Protein AF-A0A6P9FKU9-F1 (afdb_monomer)

Nearest PDB structures (foldseek):
  2vig-assembly2_F  TM=9.950E-01  e=7.500E-10  Homo sapiens
  2vig-assembly2_H  TM=9.950E-01  e=7.500E-10  Homo sapiens
  2vig-assembly1_D  TM=9.947E-01  e=7.500E-10  Homo sapiens
  2vig-assembly1_B  TM=9.946E-01  e=1.057E-09  Homo sapiens
  7szv-assembly1_B-2  TM=9.715E-01  e=4.600E-09  Mycobacterium marinum

pLDDT: mean 85.97, std 21.35, range [34.22, 98.81]

Mean predicted aligned error: 9.24 Å

Structure (mmCIF, N/CA/C/O backbone):
data_AF-A0A6P9FKU9-F1
#
_entry.id   AF-A0A6P9FKU9-F1
#
loop_
_atom_site.group_PDB
_atom_site.id
_atom_site.type_symbol
_atom_site.label_atom_id
_atom_site.label_alt_id
_atom_site.label_comp_id
_atom_site.label_asym_id
_atom_site.label_entity_id
_atom_site.label_seq_id
_atom_site.pdbx_PDB_ins_code
_atom_site.Cartn_x
_atom_site.Cartn_y
_atom_site.Cartn_z
_atom_site.occupancy
_atom_site.B_iso_or_equiv
_atom_site.auth_seq_id
_atom_site.auth_comp_id
_atom_site.auth_asym_id
_atom_site.auth_atom_id
_atom_site.pdbx_PDB_model_num
ATOM 1 N N . MET A 1 1 ? 3.679 -7.535 -0.340 1.00 94.00 1 MET A N 1
ATOM 2 C CA . MET A 1 1 ? 3.192 -6.406 0.492 1.00 94.00 1 MET A CA 1
ATOM 3 C C . MET A 1 1 ? 1.683 -6.190 0.401 1.00 94.00 1 MET A C 1
ATOM 5 O O . MET A 1 1 ? 1.072 -5.984 1.440 1.00 94.00 1 MET A O 1
ATOM 9 N N . LEU A 1 2 ? 1.066 -6.312 -0.783 1.00 95.88 2 LEU A N 1
ATOM 10 C CA . LEU A 1 2 ? -0.383 -6.133 -0.965 1.00 95.88 2 LEU A CA 1
ATOM 11 C C . LEU A 1 2 ? -1.255 -6.967 -0.005 1.00 95.88 2 LEU A C 1
ATOM 13 O O . LEU A 1 2 ? -2.102 -6.409 0.679 1.00 95.88 2 LEU A O 1
ATOM 17 N N . GLY A 1 3 ? -1.033 -8.284 0.082 1.00 97.44 3 GLY A N 1
ATOM 18 C CA . GLY A 1 3 ? -1.851 -9.159 0.937 1.00 97.44 3 GLY A CA 1
ATOM 19 C C . GLY A 1 3 ? -1.748 -8.833 2.430 1.00 97.44 3 GLY A C 1
ATOM 20 O O . GLY A 1 3 ? -2.744 -8.880 3.141 1.00 97.44 3 GLY A O 1
ATOM 21 N N . LEU A 1 4 ? -0.561 -8.428 2.889 1.00 97.50 4 LEU A N 1
ATOM 22 C CA . LEU A 1 4 ? -0.331 -7.965 4.259 1.00 97.50 4 LEU A CA 1
ATOM 23 C C . LEU A 1 4 ? -1.153 -6.702 4.547 1.00 97.50 4 LEU A C 1
ATOM 25 O O . LEU A 1 4 ? -1.844 -6.627 5.560 1.00 97.50 4 LEU A O 1
ATOM 29 N N . ALA A 1 5 ? -1.093 -5.724 3.642 1.00 98.12 5 ALA A N 1
ATOM 30 C CA . ALA A 1 5 ? -1.821 -4.470 3.779 1.00 98.12 5 ALA A CA 1
ATOM 31 C C . ALA A 1 5 ? -3.342 -4.688 3.747 1.00 98.12 5 ALA A C 1
ATOM 33 O O . ALA A 1 5 ? -4.048 -4.154 4.599 1.00 98.12 5 ALA A O 1
ATOM 34 N N . GLN A 1 6 ? -3.820 -5.532 2.827 1.00 98.50 6 GLN A N 1
ATOM 35 C CA . GLN A 1 6 ? -5.225 -5.926 2.737 1.00 98.50 6 GLN A CA 1
ATOM 36 C C . GLN A 1 6 ? -5.693 -6.622 4.020 1.00 98.50 6 GLN A C 1
ATOM 38 O O . GLN A 1 6 ? -6.707 -6.230 4.579 1.00 98.50 6 GLN A O 1
ATOM 43 N N . GLY A 1 7 ? -4.931 -7.593 4.536 1.00 98.19 7 GLY A N 1
ATOM 44 C CA . GLY A 1 7 ? -5.290 -8.305 5.765 1.00 98.19 7 GLY A CA 1
ATOM 45 C C . GLY A 1 7 ? -5.368 -7.389 6.990 1.00 98.19 7 GLY A C 1
ATOM 46 O O . GLY A 1 7 ? -6.260 -7.542 7.820 1.00 98.19 7 GLY A O 1
ATOM 47 N N . CYS A 1 8 ? -4.476 -6.399 7.082 1.00 98.44 8 CYS A N 1
ATOM 48 C CA . CYS A 1 8 ? -4.533 -5.380 8.130 1.00 98.44 8 CYS A CA 1
ATOM 49 C C . CYS A 1 8 ? -5.787 -4.499 7.994 1.00 98.44 8 CYS A C 1
ATOM 51 O O . CYS A 1 8 ? -6.534 -4.323 8.956 1.00 98.44 8 CYS A O 1
ATOM 53 N N . PHE A 1 9 ? -6.060 -4.013 6.781 1.00 98.56 9 PHE A N 1
ATOM 54 C CA . PHE A 1 9 ? -7.234 -3.197 6.481 1.00 98.56 9 PHE A CA 1
ATOM 55 C C . PHE A 1 9 ? -8.545 -3.944 6.779 1.00 98.56 9 PHE A C 1
ATOM 57 O O . PHE A 1 9 ? -9.401 -3.430 7.500 1.00 98.56 9 PHE A O 1
ATOM 64 N N . ASP A 1 10 ? -8.669 -5.185 6.308 1.00 98.44 10 ASP A N 1
ATOM 65 C CA . ASP A 1 10 ? -9.850 -6.033 6.495 1.00 98.44 10 ASP A CA 1
ATOM 66 C C . ASP A 1 10 ? -10.103 -6.369 7.966 1.00 98.44 10 ASP A C 1
ATOM 68 O O . ASP A 1 10 ? -11.252 -6.546 8.364 1.00 98.44 10 ASP A O 1
ATOM 72 N N . TYR A 1 11 ? -9.054 -6.416 8.790 1.00 98.06 11 TYR A N 1
ATOM 73 C CA . TYR A 1 11 ? -9.186 -6.583 10.233 1.00 98.06 11 TYR A CA 1
ATOM 74 C C . TYR A 1 11 ? -9.653 -5.294 10.928 1.00 98.06 11 TYR A C 1
ATOM 76 O O . TYR A 1 11 ? -10.491 -5.324 11.831 1.00 98.06 11 TYR A O 1
ATOM 84 N N . THR A 1 12 ? -9.136 -4.138 10.507 1.00 98.31 12 THR A N 1
ATOM 85 C CA . THR A 1 12 ? -9.424 -2.855 11.158 1.00 98.31 12 THR A CA 1
ATOM 86 C C . THR A 1 12 ? -10.818 -2.307 10.839 1.00 98.31 12 THR A C 1
ATOM 88 O O . THR A 1 12 ? -11.456 -1.729 11.723 1.00 98.31 12 THR A O 1
ATOM 91 N N . ILE A 1 13 ? -11.340 -2.483 9.620 1.00 98.25 13 ILE A N 1
ATOM 92 C CA . ILE A 1 13 ? -12.656 -1.931 9.245 1.00 98.25 13 ILE A CA 1
ATOM 93 C C . ILE A 1 13 ? -13.816 -2.477 10.106 1.00 98.25 13 ILE A C 1
ATOM 95 O O . ILE A 1 13 ? -14.631 -1.664 10.562 1.00 98.25 13 ILE A O 1
ATOM 99 N N . PRO A 1 14 ? -13.922 -3.791 10.388 1.00 98.31 14 PRO A N 1
ATOM 100 C CA . PRO A 1 14 ? -14.896 -4.328 11.339 1.00 98.31 14 PRO A CA 1
ATOM 101 C C . PRO A 1 14 ? -14.789 -3.687 12.726 1.00 98.31 14 PRO A C 1
ATOM 103 O O . PRO A 1 14 ? -15.793 -3.191 13.238 1.00 98.31 14 PRO A O 1
ATOM 106 N N . TYR A 1 15 ? -13.574 -3.563 13.276 1.00 97.94 15 TYR A N 1
ATOM 107 C CA . TYR A 1 15 ? -13.355 -2.883 14.556 1.00 97.94 15 TYR A CA 1
ATOM 108 C C . TYR A 1 15 ? -13.878 -1.440 14.529 1.00 97.94 15 TYR A C 1
ATOM 110 O O . TYR A 1 15 ? -14.581 -1.008 15.443 1.00 97.94 15 TYR A O 1
ATOM 118 N N . MET A 1 16 ? -13.608 -0.690 13.454 1.00 97.94 16 MET A N 1
ATOM 119 C CA . MET A 1 16 ? -14.118 0.678 13.308 1.00 97.94 16 MET A CA 1
ATOM 120 C C . MET A 1 16 ? -15.644 0.746 13.242 1.00 97.94 16 MET A C 1
ATOM 122 O O . MET A 1 16 ? -16.252 1.741 13.656 1.00 97.94 16 MET A O 1
ATOM 126 N N . LYS A 1 17 ? -16.277 -0.292 12.697 1.00 98.00 17 LYS A N 1
ATOM 127 C CA . LYS A 1 17 ? -17.732 -0.402 12.665 1.00 98.00 17 LYS A CA 1
ATOM 128 C C . LYS A 1 17 ? -18.295 -0.785 14.028 1.00 98.00 17 LYS A C 1
ATOM 130 O O . LYS A 1 17 ? -19.410 -0.376 14.312 1.00 98.00 17 LYS A O 1
ATOM 135 N N . GLU A 1 18 ? -17.586 -1.514 14.874 1.00 97.50 18 GLU A N 1
ATOM 136 C CA . GLU A 1 18 ? -18.075 -1.924 16.200 1.00 97.50 18 GLU A CA 1
ATOM 137 C C . GLU A 1 18 ? -17.812 -0.875 17.286 1.00 97.50 18 GLU A C 1
ATOM 139 O O . GLU A 1 18 ? -18.647 -0.646 18.163 1.00 97.50 18 GLU A O 1
ATOM 144 N N . ARG A 1 19 ? -16.667 -0.192 17.218 1.00 97.38 19 ARG A N 1
ATOM 145 C CA . ARG A 1 19 ? -16.229 0.762 18.235 1.00 97.38 19 ARG A CA 1
ATOM 146 C C . ARG A 1 19 ? -17.117 2.008 18.261 1.00 97.38 19 ARG A C 1
ATOM 148 O O . ARG A 1 19 ? -17.234 2.721 17.266 1.00 97.38 19 ARG A O 1
ATOM 155 N N . MET A 1 20 ? -17.670 2.320 19.434 1.00 97.25 20 MET A N 1
ATOM 156 C CA . MET A 1 20 ? -18.492 3.509 19.690 1.00 97.25 20 MET A CA 1
ATOM 157 C C . MET A 1 20 ? -17.693 4.590 20.429 1.00 97.25 20 MET A C 1
ATOM 159 O O . MET A 1 20 ? -17.085 4.311 21.462 1.00 97.25 20 MET A O 1
ATOM 163 N N . GLN A 1 21 ? -17.720 5.828 19.932 1.00 96.38 21 GLN A N 1
ATOM 1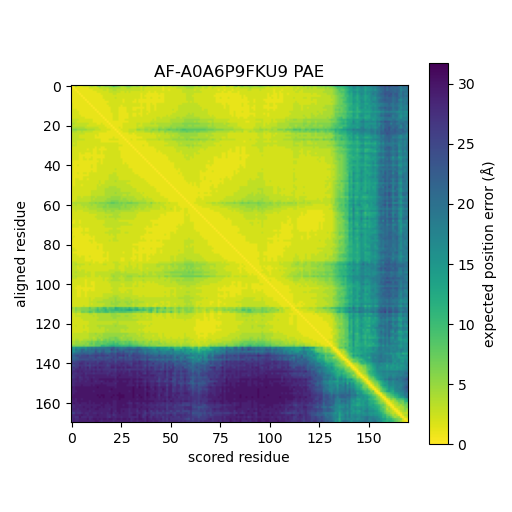64 C CA . GLN A 1 21 ? -17.208 7.029 20.605 1.00 96.38 21 GLN A CA 1
ATOM 165 C C . GLN A 1 21 ? -18.069 8.241 20.246 1.00 96.38 21 GLN A C 1
ATOM 167 O O . GLN A 1 21 ? -18.609 8.324 19.144 1.00 96.38 21 GLN A O 1
ATOM 172 N N . PHE A 1 22 ? -18.202 9.183 21.182 1.00 96.38 22 PHE A N 1
ATOM 173 C CA . PHE A 1 22 ? -19.021 10.392 21.008 1.00 96.38 22 PHE A CA 1
ATOM 174 C C . PHE A 1 22 ? -20.441 10.086 20.485 1.00 96.38 22 PHE A C 1
ATOM 176 O O . PHE A 1 22 ? -20.941 10.730 19.566 1.00 96.38 22 PHE A O 1
ATOM 183 N N . GLY A 1 23 ? -21.070 9.042 21.034 1.00 96.38 23 GLY A N 1
ATOM 184 C CA . GLY A 1 23 ? -22.449 8.663 20.709 1.00 96.38 23 GLY A CA 1
ATOM 185 C C . GLY A 1 23 ? -22.664 7.962 19.360 1.00 96.38 23 GLY A C 1
ATOM 186 O O . GLY A 1 23 ? -23.807 7.664 19.031 1.00 96.38 23 GLY A O 1
ATOM 187 N N . LYS A 1 24 ? -21.616 7.654 18.579 1.00 96.69 24 LYS A N 1
ATOM 188 C CA . LYS A 1 24 ? -21.747 6.896 17.319 1.00 96.69 24 LYS A CA 1
ATOM 189 C C . LYS A 1 24 ? -20.563 5.970 17.043 1.00 96.69 24 LYS A C 1
ATOM 191 O O . LYS A 1 24 ? -19.533 6.034 17.709 1.00 96.69 24 LYS A O 1
ATOM 196 N N . ARG A 1 25 ? -20.710 5.095 16.043 1.00 97.88 25 ARG A N 1
ATOM 197 C CA . ARG A 1 25 ? -19.622 4.228 15.557 1.00 97.88 25 ARG A CA 1
ATOM 198 C C . ARG A 1 25 ? -18.491 5.099 15.017 1.00 97.88 25 ARG A C 1
ATOM 200 O O . ARG A 1 25 ? -18.777 6.081 14.327 1.00 97.88 25 ARG A O 1
ATOM 207 N N . ILE A 1 26 ? -17.230 4.742 15.261 1.00 97.88 26 ILE A N 1
ATOM 208 C CA . ILE A 1 26 ? -16.103 5.556 14.777 1.00 97.88 26 ILE A CA 1
ATOM 209 C C . ILE A 1 26 ? -16.048 5.602 13.245 1.00 97.88 26 ILE A C 1
ATOM 211 O O . ILE A 1 26 ? -15.748 6.640 12.664 1.00 97.88 26 ILE A O 1
ATOM 215 N N . PHE A 1 27 ? -16.486 4.543 12.562 1.00 97.94 27 PHE A N 1
ATOM 216 C CA . PHE A 1 27 ? -16.661 4.570 11.108 1.00 97.94 27 PHE A CA 1
ATOM 217 C C . PHE A 1 27 ? -17.681 5.626 10.623 1.00 97.94 27 PHE A C 1
ATOM 219 O O . PHE A 1 27 ? -17.709 5.973 9.449 1.00 97.94 27 PHE A O 1
ATOM 226 N N . GLY A 1 28 ? -18.536 6.157 11.502 1.00 97.44 28 GLY A N 1
ATOM 227 C CA . GLY A 1 28 ? -19.513 7.203 11.188 1.00 97.44 28 GLY A CA 1
ATOM 228 C C . GLY A 1 28 ? -18.953 8.632 11.197 1.00 97.44 28 GLY A C 1
ATOM 229 O O . GLY A 1 28 ? -19.717 9.583 11.008 1.00 97.44 28 GLY A O 1
ATOM 230 N N . PHE A 1 29 ? -17.661 8.836 11.473 1.00 98.06 29 PHE A N 1
ATOM 231 C CA . PHE A 1 29 ? -17.019 10.147 11.329 1.00 98.06 29 PHE A CA 1
ATOM 232 C C . PHE A 1 29 ? -16.518 10.334 9.895 1.00 98.06 29 PHE A C 1
ATOM 234 O O . PHE A 1 29 ? -15.660 9.585 9.436 1.00 98.06 29 PHE A O 1
ATOM 241 N N . GLN A 1 30 ? -17.005 11.373 9.211 1.00 98.06 30 GLN A N 1
ATOM 242 C CA . GLN A 1 30 ? -16.659 11.669 7.814 1.00 98.06 30 GLN A CA 1
ATOM 243 C C . GLN A 1 30 ? -15.141 11.746 7.583 1.00 98.06 30 GLN A C 1
ATOM 245 O O . GLN A 1 30 ? -14.627 11.170 6.629 1.00 98.06 30 GLN A O 1
ATOM 250 N N . GLY A 1 31 ? -14.403 12.389 8.495 1.00 97.69 31 GLY A N 1
ATOM 251 C CA . GLY A 1 31 ? -12.944 12.474 8.402 1.00 97.69 31 GLY A CA 1
ATOM 252 C C . GLY A 1 31 ? -12.247 11.107 8.402 1.00 97.69 31 GLY A C 1
ATOM 253 O O . GLY A 1 31 ? -11.250 10.939 7.705 1.00 97.69 31 GLY A O 1
ATOM 254 N N . LEU A 1 32 ? -12.784 10.115 9.122 1.00 97.88 32 LEU A N 1
ATOM 255 C CA . LEU A 1 32 ? -12.274 8.740 9.084 1.00 97.88 32 LEU A CA 1
ATOM 256 C C . LEU A 1 32 ? -12.717 8.014 7.810 1.00 97.88 32 LEU A C 1
ATOM 258 O O . LEU A 1 32 ? -11.914 7.308 7.210 1.00 97.88 32 LEU A O 1
ATOM 262 N N . GLN A 1 33 ? -13.947 8.236 7.344 1.00 98.44 33 GLN A N 1
ATOM 263 C CA . GLN A 1 33 ? -14.438 7.659 6.086 1.00 98.44 33 GLN A CA 1
ATOM 264 C C . GLN A 1 33 ? -13.595 8.094 4.884 1.00 98.44 33 GLN A C 1
ATOM 266 O O . GLN A 1 33 ? -13.258 7.263 4.046 1.00 98.44 33 GLN A O 1
ATOM 271 N N . HIS A 1 34 ? -13.202 9.369 4.818 1.00 98.69 34 HIS A N 1
ATOM 272 C CA . HIS A 1 34 ? -12.327 9.870 3.757 1.00 98.69 34 HIS A CA 1
ATOM 273 C C . HIS A 1 34 ? -10.951 9.197 3.786 1.00 98.69 34 HIS A C 1
ATOM 275 O O . HIS A 1 34 ? -10.441 8.801 2.741 1.00 98.69 34 HIS A O 1
ATOM 281 N N . GLN A 1 35 ? -10.365 9.020 4.975 1.00 98.44 35 GLN A N 1
ATOM 282 C CA . GLN A 1 35 ? -9.088 8.317 5.115 1.00 98.44 35 GLN A CA 1
ATOM 283 C C . GLN A 1 35 ? -9.199 6.853 4.683 1.00 98.44 35 GLN A C 1
ATOM 285 O O . GLN A 1 35 ? -8.348 6.373 3.939 1.00 98.44 35 GLN A O 1
ATOM 290 N N . VAL A 1 36 ? -10.264 6.164 5.103 1.00 98.50 36 VAL A N 1
ATOM 291 C CA . VAL A 1 36 ? -10.538 4.782 4.694 1.00 98.50 36 VAL A CA 1
ATOM 292 C C . VAL A 1 36 ? -10.681 4.686 3.178 1.00 98.50 36 VAL A C 1
ATOM 294 O O . VAL A 1 36 ? -10.036 3.841 2.566 1.00 98.50 36 VAL A O 1
ATOM 297 N N . ALA A 1 37 ? -11.482 5.560 2.562 1.00 98.69 37 ALA A N 1
ATOM 298 C CA . ALA A 1 37 ? -11.686 5.570 1.115 1.00 98.69 37 ALA A CA 1
ATOM 299 C C . ALA A 1 37 ? -10.374 5.824 0.356 1.00 98.69 37 ALA A C 1
ATOM 301 O O . ALA A 1 37 ? -10.084 5.156 -0.637 1.00 98.69 37 ALA A O 1
ATOM 302 N N . HIS A 1 38 ? -9.551 6.750 0.848 1.00 98.62 38 HIS A N 1
ATOM 303 C CA . HIS A 1 38 ? -8.247 7.047 0.268 1.00 98.62 38 HIS A CA 1
ATOM 304 C C . HIS A 1 38 ? -7.296 5.843 0.329 1.00 98.62 38 HIS A C 1
ATOM 306 O O . HIS A 1 38 ? -6.716 5.470 -0.689 1.00 98.62 38 HIS A O 1
ATOM 312 N N . VAL A 1 39 ? -7.177 5.196 1.493 1.00 98.62 39 VAL A N 1
ATOM 313 C CA . VAL A 1 39 ? -6.337 4.001 1.670 1.00 98.62 39 VAL A CA 1
ATOM 314 C C . VAL A 1 39 ? -6.851 2.828 0.831 1.00 98.62 39 VAL A C 1
ATOM 316 O O . VAL A 1 39 ? -6.057 2.178 0.155 1.00 98.62 39 VAL A O 1
ATOM 319 N N . ALA A 1 40 ? -8.166 2.597 0.797 1.00 98.69 40 ALA A N 1
ATOM 320 C CA . ALA A 1 40 ? -8.774 1.562 -0.040 1.00 98.69 40 ALA A CA 1
ATOM 321 C C . ALA A 1 40 ? -8.459 1.774 -1.530 1.00 98.69 40 ALA A C 1
ATOM 323 O O . ALA A 1 40 ? -8.111 0.833 -2.236 1.00 98.69 40 ALA A O 1
ATOM 324 N N . THR A 1 41 ? -8.506 3.024 -1.995 1.00 98.81 41 THR A N 1
ATOM 325 C CA . THR A 1 41 ? -8.182 3.371 -3.387 1.00 98.81 41 THR A CA 1
ATOM 326 C C . THR A 1 41 ? -6.718 3.070 -3.709 1.00 98.81 41 THR A C 1
ATOM 328 O O . THR A 1 41 ? -6.416 2.510 -4.760 1.00 98.81 41 THR A O 1
ATOM 331 N N . GLN A 1 42 ? -5.798 3.399 -2.798 1.00 98.62 42 GLN A N 1
ATOM 332 C CA . GLN A 1 42 ? -4.377 3.091 -2.970 1.00 98.62 42 GLN A CA 1
ATOM 333 C C . GLN A 1 42 ? -4.095 1.583 -2.965 1.00 98.62 42 GLN A C 1
ATOM 335 O O . GLN A 1 42 ? -3.264 1.116 -3.745 1.00 98.62 42 GLN A O 1
ATOM 340 N N . LEU A 1 43 ? -4.790 0.812 -2.121 1.00 98.50 43 LEU A N 1
ATOM 341 C CA . LEU A 1 43 ? -4.700 -0.650 -2.121 1.00 98.50 43 LEU A CA 1
ATOM 342 C C . LEU A 1 43 ? -5.131 -1.238 -3.465 1.00 98.50 43 LEU A C 1
ATOM 344 O O . LEU A 1 43 ? -4.414 -2.074 -4.015 1.00 98.50 43 LEU A O 1
ATOM 348 N N . GLU A 1 44 ? -6.249 -0.770 -4.020 1.00 98.69 44 GLU A N 1
ATOM 349 C CA . GLU A 1 44 ? -6.710 -1.226 -5.333 1.00 98.69 44 GLU A CA 1
ATOM 350 C C . GLU A 1 44 ? -5.762 -0.807 -6.459 1.00 98.69 44 GLU A C 1
ATOM 352 O O . GLU A 1 44 ? -5.428 -1.620 -7.319 1.00 98.69 44 GLU A O 1
ATOM 357 N N . ALA A 1 45 ? -5.220 0.411 -6.422 1.00 98.62 45 ALA A N 1
ATOM 358 C CA . ALA A 1 45 ? -4.190 0.828 -7.372 1.00 98.62 45 ALA A CA 1
ATOM 359 C C . ALA A 1 45 ? -2.939 -0.068 -7.292 1.00 98.62 45 ALA A C 1
ATOM 361 O O . ALA A 1 45 ? -2.414 -0.501 -8.319 1.00 98.62 45 ALA A O 1
ATOM 362 N N . ALA A 1 46 ? -2.489 -0.417 -6.081 1.00 98.38 46 ALA A N 1
ATOM 363 C CA . ALA A 1 46 ? -1.362 -1.325 -5.885 1.00 98.38 46 ALA A CA 1
ATOM 364 C C . ALA A 1 46 ? -1.672 -2.749 -6.370 1.00 98.38 46 ALA A C 1
ATOM 366 O O . ALA A 1 46 ? -0.795 -3.413 -6.931 1.00 98.38 46 ALA A O 1
ATOM 367 N N . ARG A 1 47 ? -2.915 -3.214 -6.195 1.00 98.50 47 ARG A N 1
ATOM 368 C CA . ARG A 1 47 ? -3.403 -4.501 -6.704 1.00 98.50 47 ARG A CA 1
ATOM 369 C C . ARG A 1 47 ? -3.359 -4.554 -8.223 1.00 98.50 47 ARG A C 1
ATOM 371 O O . ARG A 1 47 ? -2.767 -5.481 -8.774 1.00 98.50 47 ARG A O 1
ATOM 378 N N . LEU A 1 48 ? -3.931 -3.550 -8.882 1.00 98.50 48 LEU A N 1
ATOM 379 C CA . LEU A 1 48 ? -3.943 -3.446 -10.339 1.00 98.50 48 LEU A CA 1
ATOM 380 C C . LEU A 1 48 ? -2.523 -3.396 -10.904 1.00 98.50 48 LEU A C 1
ATOM 382 O O . LEU A 1 48 ? -2.206 -4.166 -11.803 1.00 98.50 48 LEU A O 1
ATOM 386 N N . LEU A 1 49 ? -1.649 -2.571 -10.325 1.00 98.06 49 LEU A N 1
ATOM 387 C CA . LEU A 1 49 ? -0.258 -2.456 -10.762 1.00 98.06 49 LEU A CA 1
ATOM 388 C C . LEU A 1 49 ? 0.517 -3.775 -10.597 1.00 98.06 49 LEU A C 1
ATOM 390 O O . LEU A 1 49 ? 1.295 -4.157 -11.465 1.00 98.06 49 LEU A O 1
ATOM 394 N N . THR A 1 50 ? 0.281 -4.501 -9.501 1.00 97.88 50 THR A N 1
ATOM 395 C CA . THR A 1 50 ? 0.920 -5.804 -9.253 1.00 97.88 50 THR A CA 1
ATOM 396 C C . THR A 1 50 ? 0.471 -6.851 -10.271 1.00 97.88 50 THR A C 1
ATOM 398 O O . THR A 1 50 ? 1.306 -7.558 -10.839 1.00 97.88 50 THR A O 1
ATOM 401 N N . TYR A 1 51 ? -0.836 -6.961 -10.514 1.00 98.06 51 TYR A N 1
ATOM 402 C CA . TYR A 1 51 ? -1.366 -7.960 -11.441 1.00 98.06 51 TYR A CA 1
ATOM 403 C C . TYR A 1 51 ? -1.109 -7.616 -12.905 1.00 98.06 51 TYR A C 1
ATOM 405 O O . TYR A 1 51 ? -0.889 -8.527 -13.700 1.00 98.06 51 TYR A O 1
ATOM 413 N N . ASP A 1 52 ? -1.072 -6.335 -13.272 1.00 98.12 52 ASP A N 1
ATOM 414 C CA . ASP A 1 52 ? -0.698 -5.946 -14.629 1.00 98.12 52 ASP A CA 1
ATOM 415 C C . ASP A 1 52 ? 0.758 -6.318 -14.935 1.00 98.12 52 ASP A C 1
ATOM 417 O O . ASP A 1 52 ? 1.032 -6.923 -15.970 1.00 98.12 52 ASP A O 1
ATOM 421 N N . THR A 1 53 ? 1.681 -6.086 -13.996 1.00 98.06 53 THR A N 1
ATOM 422 C CA . THR A 1 53 ? 3.068 -6.556 -14.120 1.00 98.06 53 THR A CA 1
ATOM 423 C C . THR A 1 53 ? 3.146 -8.073 -14.285 1.00 98.06 53 THR A C 1
ATOM 425 O O . THR A 1 53 ? 3.880 -8.557 -15.146 1.00 98.06 53 THR A O 1
ATOM 428 N N . ALA A 1 54 ? 2.387 -8.838 -13.492 1.00 98.06 54 ALA A N 1
ATOM 429 C CA . ALA A 1 54 ? 2.350 -10.296 -13.619 1.00 98.06 54 ALA A CA 1
ATOM 430 C C . ALA A 1 54 ? 1.857 -10.728 -15.011 1.00 98.06 54 ALA A C 1
ATOM 432 O O . ALA A 1 54 ? 2.479 -11.564 -15.663 1.00 98.06 54 ALA A O 1
ATOM 433 N N . ARG A 1 55 ? 0.804 -10.080 -15.517 1.00 98.44 55 ARG A N 1
ATOM 434 C CA . ARG A 1 55 ? 0.273 -10.306 -16.865 1.00 98.44 55 ARG A CA 1
ATOM 435 C C . ARG A 1 55 ? 1.297 -9.980 -17.959 1.00 98.44 55 ARG A C 1
ATOM 437 O O . ARG A 1 55 ? 1.365 -10.689 -18.960 1.00 98.44 55 ARG A O 1
ATOM 444 N N . LEU A 1 56 ? 2.083 -8.910 -17.808 1.00 98.31 56 LEU A N 1
ATOM 445 C CA . LEU A 1 56 ? 3.153 -8.560 -18.753 1.00 98.31 56 LEU A CA 1
ATOM 446 C C . LEU A 1 56 ? 4.264 -9.615 -18.769 1.00 98.31 56 LEU A C 1
ATOM 448 O O . LEU A 1 56 ? 4.710 -9.996 -19.853 1.00 98.31 56 LEU A O 1
ATOM 452 N N . LEU A 1 57 ? 4.659 -10.103 -17.589 1.00 97.88 57 LEU A N 1
ATOM 453 C CA . LEU A 1 57 ? 5.631 -11.185 -17.436 1.00 97.88 57 LEU A CA 1
ATOM 454 C C . LEU A 1 57 ? 5.150 -12.465 -18.135 1.00 97.88 57 LEU A C 1
ATOM 456 O O . LEU A 1 57 ? 5.88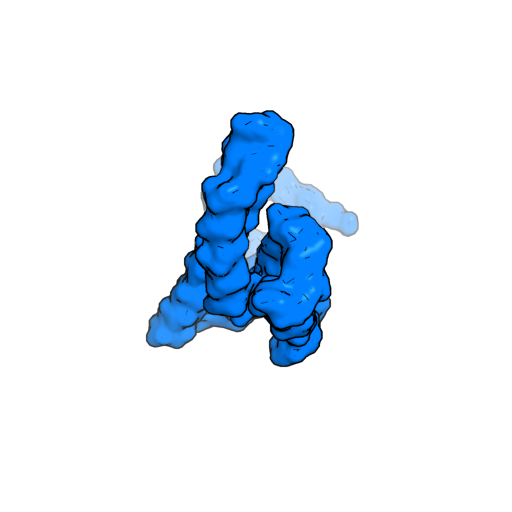4 -13.025 -18.946 1.00 97.88 57 LEU A O 1
ATOM 460 N N . GLU A 1 58 ? 3.914 -12.894 -17.875 1.00 98.06 58 GLU A N 1
ATOM 461 C CA . GLU A 1 58 ? 3.320 -14.082 -18.508 1.00 98.06 58 GLU A CA 1
ATOM 462 C C . GLU A 1 58 ? 3.216 -13.942 -20.032 1.00 98.06 58 GLU A C 1
ATOM 464 O O . GLU A 1 58 ? 3.437 -14.901 -20.769 1.00 98.06 58 GLU A O 1
ATOM 469 N N . ALA A 1 59 ? 2.933 -12.733 -20.522 1.00 98.06 59 ALA A N 1
ATOM 470 C CA . ALA A 1 59 ? 2.876 -12.434 -21.949 1.00 98.06 59 ALA A CA 1
ATOM 471 C C . ALA A 1 59 ? 4.261 -12.283 -22.614 1.00 98.06 59 ALA A C 1
ATOM 473 O O . ALA A 1 59 ? 4.320 -11.949 -23.799 1.00 98.06 59 ALA A O 1
ATOM 474 N N . GLY A 1 60 ? 5.365 -12.457 -21.876 1.00 97.06 60 GLY A N 1
ATOM 475 C CA . GLY A 1 60 ? 6.730 -12.294 -22.388 1.00 97.06 60 GLY A CA 1
ATOM 476 C C . GLY A 1 60 ? 7.065 -10.864 -22.827 1.00 97.06 60 GLY A C 1
ATOM 477 O O . GLY A 1 60 ? 7.966 -10.657 -23.641 1.00 97.06 60 GLY A O 1
ATOM 478 N N . LYS A 1 61 ? 6.326 -9.863 -22.335 1.00 97.19 61 LYS A N 1
ATOM 479 C CA . LYS A 1 61 ? 6.547 -8.449 -22.662 1.00 97.19 61 LYS A CA 1
ATOM 480 C C . LYS A 1 61 ? 7.589 -7.837 -21.721 1.00 97.19 61 LYS A C 1
ATOM 482 O O . LYS A 1 61 ? 7.758 -8.327 -20.607 1.00 97.19 61 LYS A O 1
ATOM 487 N N . PRO A 1 62 ? 8.273 -6.747 -22.117 1.00 95.38 62 PRO A N 1
ATOM 488 C CA . PRO A 1 62 ? 9.097 -5.983 -21.186 1.00 95.38 62 PRO A CA 1
ATOM 489 C C . PRO A 1 62 ? 8.267 -5.555 -19.969 1.00 95.38 62 PRO A C 1
ATOM 491 O O . PRO A 1 62 ? 7.193 -4.985 -20.140 1.00 95.38 62 PRO A O 1
ATOM 494 N N . PHE A 1 63 ? 8.757 -5.860 -18.765 1.00 97.25 63 PHE A N 1
ATOM 495 C CA . PHE A 1 63 ? 8.007 -5.656 -17.517 1.00 97.25 63 PHE A CA 1
ATOM 496 C C . PHE A 1 63 ? 8.862 -5.093 -16.369 1.00 97.25 63 PHE A C 1
ATOM 498 O O . PHE A 1 63 ? 8.356 -4.879 -15.2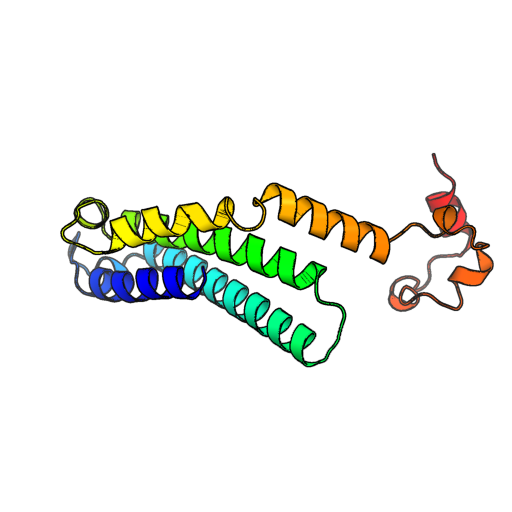73 1.00 97.25 63 PHE A O 1
ATOM 505 N N . ILE A 1 64 ? 10.172 -4.885 -16.567 1.00 97.38 64 ILE A N 1
ATOM 506 C CA . ILE A 1 64 ? 11.098 -4.497 -15.484 1.00 97.38 64 ILE A CA 1
ATOM 507 C C . ILE A 1 64 ? 10.717 -3.141 -14.873 1.00 97.38 64 ILE A C 1
ATOM 509 O O . ILE A 1 64 ? 10.751 -2.984 -13.653 1.00 97.38 64 ILE A O 1
ATOM 513 N N . LYS A 1 65 ? 10.305 -2.178 -15.708 1.00 97.44 65 LYS A N 1
ATOM 514 C CA . LYS A 1 65 ? 9.839 -0.861 -15.256 1.00 97.44 65 LYS A CA 1
ATOM 515 C C . LYS A 1 65 ? 8.598 -1.014 -14.371 1.00 97.44 65 LYS A C 1
ATOM 517 O O . LYS A 1 65 ? 8.567 -0.498 -13.257 1.00 97.44 65 LYS A O 1
ATOM 522 N N . GLU A 1 66 ? 7.608 -1.756 -14.851 1.00 98.25 66 GLU A N 1
ATOM 523 C CA . GLU A 1 66 ? 6.327 -2.002 -14.192 1.00 98.25 66 GLU A CA 1
ATOM 524 C C . GLU A 1 66 ? 6.504 -2.824 -12.905 1.00 98.25 66 GLU A C 1
ATOM 526 O O . GLU A 1 66 ? 5.872 -2.528 -11.893 1.00 98.25 66 GLU A O 1
ATOM 531 N N . ALA A 1 67 ? 7.440 -3.778 -12.878 1.00 97.94 67 ALA A N 1
ATOM 532 C CA . ALA A 1 67 ? 7.809 -4.527 -11.679 1.00 97.94 67 ALA A CA 1
ATOM 533 C C . ALA A 1 67 ? 8.432 -3.640 -10.604 1.00 97.94 67 ALA A C 1
ATOM 535 O O . ALA A 1 67 ? 8.040 -3.729 -9.438 1.00 97.94 67 ALA A O 1
ATOM 536 N N . SER A 1 68 ? 9.351 -2.748 -10.982 1.00 98.25 68 SER A N 1
ATOM 537 C CA . SER A 1 68 ? 9.910 -1.777 -10.041 1.00 98.25 68 SER A CA 1
ATOM 538 C C . SER A 1 68 ? 8.847 -0.809 -9.520 1.00 98.25 68 SER A C 1
ATOM 540 O O . SER A 1 68 ? 8.812 -0.550 -8.315 1.00 98.25 68 SER A O 1
ATOM 542 N N . MET A 1 69 ? 7.936 -0.335 -10.382 1.00 98.50 69 MET A N 1
ATOM 543 C CA . MET A 1 69 ? 6.789 0.486 -9.967 1.00 98.50 69 MET A CA 1
ATOM 544 C C . MET A 1 69 ? 5.883 -0.269 -8.988 1.00 98.50 69 MET A C 1
ATOM 546 O O . MET A 1 69 ? 5.559 0.263 -7.926 1.00 98.50 69 MET A O 1
ATOM 550 N N . ALA A 1 70 ? 5.516 -1.513 -9.306 1.00 98.19 70 ALA A N 1
ATOM 551 C CA . ALA A 1 70 ? 4.659 -2.354 -8.475 1.00 98.19 70 ALA A CA 1
ATOM 552 C C . ALA A 1 70 ? 5.276 -2.604 -7.099 1.00 98.19 70 ALA A C 1
ATOM 554 O O . ALA A 1 70 ? 4.618 -2.391 -6.080 1.00 98.19 70 ALA A O 1
ATOM 555 N N . LYS A 1 71 ? 6.553 -3.003 -7.052 1.00 97.56 71 LYS A N 1
ATOM 556 C CA . LYS A 1 71 ? 7.263 -3.270 -5.797 1.00 97.56 71 LYS A CA 1
ATOM 557 C C . LYS A 1 71 ? 7.336 -2.018 -4.934 1.00 97.56 71 LYS A C 1
ATOM 559 O O . LYS A 1 71 ? 6.973 -2.078 -3.758 1.00 97.56 71 LYS A O 1
ATOM 564 N N . TYR A 1 72 ? 7.785 -0.901 -5.511 1.00 98.31 72 TYR A N 1
ATOM 565 C CA . TYR A 1 72 ? 7.869 0.384 -4.820 1.00 98.31 72 TYR A CA 1
ATOM 566 C C . TYR A 1 72 ? 6.507 0.774 -4.246 1.00 98.31 72 TYR A C 1
ATOM 568 O O . TYR A 1 72 ? 6.347 0.852 -3.026 1.00 98.31 72 TYR A O 1
ATOM 576 N N . TYR A 1 73 ? 5.504 0.910 -5.111 1.00 98.50 73 TYR A N 1
ATOM 577 C CA . TYR A 1 73 ? 4.199 1.426 -4.727 1.00 98.50 73 TYR A CA 1
ATOM 578 C C . TYR A 1 73 ? 3.495 0.518 -3.714 1.00 98.50 73 TYR A C 1
ATOM 580 O O . TYR A 1 73 ? 3.034 0.991 -2.678 1.00 98.50 73 TYR A O 1
ATOM 588 N N . ALA A 1 74 ? 3.492 -0.803 -3.928 1.00 98.12 74 ALA A N 1
ATOM 589 C CA . ALA A 1 74 ? 2.870 -1.736 -2.991 1.00 98.12 74 ALA A CA 1
ATOM 590 C C . ALA A 1 74 ? 3.545 -1.736 -1.608 1.00 98.12 74 ALA A C 1
ATOM 592 O O . ALA A 1 74 ? 2.879 -1.997 -0.605 1.00 98.12 74 ALA A O 1
ATOM 593 N N . SER A 1 75 ? 4.854 -1.468 -1.527 1.00 97.81 75 SER A N 1
ATOM 594 C CA . SER A 1 75 ? 5.572 -1.391 -0.247 1.00 97.81 75 SER A CA 1
ATOM 595 C C . SER A 1 75 ? 5.285 -0.103 0.534 1.00 97.81 75 SER A C 1
ATOM 597 O O . SER A 1 75 ? 5.071 -0.161 1.750 1.00 97.81 75 SER A O 1
ATOM 599 N N . GLU A 1 76 ? 5.194 1.034 -0.158 1.00 98.12 76 GLU A N 1
ATOM 600 C CA . GLU A 1 76 ? 4.827 2.322 0.442 1.00 98.12 76 GLU A CA 1
ATOM 601 C C . GLU A 1 76 ? 3.362 2.309 0.904 1.00 98.12 76 GLU A C 1
ATOM 603 O O . GLU A 1 76 ? 3.069 2.633 2.058 1.00 98.12 76 GLU A O 1
ATOM 608 N N . VAL A 1 77 ? 2.447 1.820 0.056 1.00 98.38 77 VAL A N 1
ATOM 609 C CA . VAL A 1 77 ? 1.022 1.680 0.395 1.00 98.38 77 VAL A CA 1
ATOM 610 C C . VAL A 1 77 ? 0.827 0.742 1.584 1.00 98.38 77 VAL A C 1
ATOM 612 O O . VAL A 1 77 ? 0.014 1.034 2.459 1.00 98.38 77 VAL A O 1
ATOM 615 N N . ALA A 1 78 ? 1.580 -0.359 1.680 1.00 98.38 78 ALA A N 1
ATOM 616 C CA . ALA A 1 78 ? 1.497 -1.251 2.835 1.00 98.38 78 ALA A CA 1
ATOM 617 C C 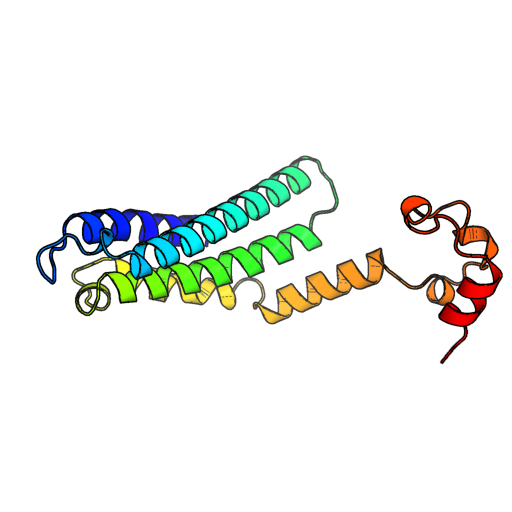. ALA A 1 78 ? 1.932 -0.568 4.139 1.00 98.38 78 ALA A C 1
ATOM 619 O O . ALA A 1 78 ? 1.244 -0.685 5.156 1.00 98.38 78 ALA A O 1
ATOM 620 N N . SER A 1 79 ? 3.035 0.182 4.109 1.00 97.62 79 SER A N 1
ATOM 621 C CA . SER A 1 79 ? 3.509 0.941 5.272 1.00 97.62 79 SER A CA 1
ATOM 622 C C . SER A 1 79 ? 2.487 1.998 5.707 1.00 97.62 79 SER A C 1
ATOM 624 O O . SER A 1 79 ? 2.143 2.078 6.886 1.00 97.62 79 SER A O 1
ATOM 626 N N . LEU A 1 80 ? 1.930 2.755 4.755 1.00 98.19 80 LEU A N 1
ATOM 627 C CA . LEU A 1 80 ? 0.880 3.739 5.023 1.00 98.19 80 LEU A CA 1
ATOM 628 C C . LEU A 1 80 ? -0.383 3.088 5.601 1.00 98.19 80 LEU A C 1
ATOM 630 O O . LEU A 1 80 ? -0.895 3.535 6.626 1.00 98.19 80 LEU A O 1
ATOM 634 N N . THR A 1 81 ? -0.879 2.034 4.950 1.00 98.62 81 THR A N 1
ATOM 635 C CA . THR A 1 81 ? -2.120 1.340 5.324 1.00 98.62 81 THR A CA 1
ATOM 636 C C . THR A 1 81 ? -2.034 0.829 6.752 1.00 98.62 81 THR A C 1
ATOM 638 O O . THR A 1 81 ? -2.913 1.108 7.563 1.00 98.62 81 THR A O 1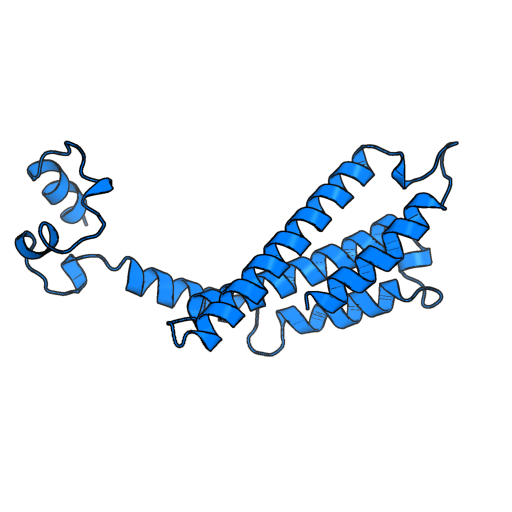
ATOM 641 N N . THR A 1 82 ? -0.954 0.119 7.083 1.00 98.44 82 THR A N 1
ATOM 642 C CA . THR A 1 82 ? -0.760 -0.439 8.426 1.00 98.44 82 THR A CA 1
ATOM 643 C C . THR A 1 82 ? -0.602 0.646 9.491 1.00 98.44 82 THR A C 1
ATOM 645 O O . THR A 1 82 ? -1.197 0.521 10.559 1.00 98.44 82 THR A O 1
ATOM 648 N N . SER A 1 83 ? 0.092 1.751 9.189 1.00 98.31 83 SER A N 1
ATOM 649 C CA . SER A 1 83 ? 0.169 2.915 10.086 1.00 98.31 83 SER A CA 1
ATOM 650 C C . SER A 1 83 ? -1.214 3.511 10.360 1.00 98.31 83 SER A C 1
ATOM 652 O O . SER A 1 83 ? -1.582 3.734 11.512 1.00 98.31 83 SER A O 1
ATOM 654 N N . LYS A 1 84 ? -2.022 3.713 9.311 1.00 98.44 84 LYS A N 1
ATOM 655 C CA . LYS A 1 84 ? -3.394 4.220 9.448 1.00 98.44 84 LYS A CA 1
ATOM 656 C C . LYS A 1 84 ? -4.299 3.271 10.218 1.00 98.44 84 LYS A C 1
ATOM 658 O O . LYS A 1 84 ? -5.098 3.727 11.028 1.00 98.44 84 LYS A O 1
ATOM 663 N N . CYS A 1 85 ? -4.132 1.967 10.036 1.00 98.50 85 CYS A N 1
ATOM 664 C CA . CYS A 1 85 ? -4.879 0.973 10.795 1.00 98.50 85 CYS A CA 1
ATOM 665 C C . CYS A 1 85 ? -4.586 1.062 12.304 1.00 98.50 85 CYS A C 1
ATOM 667 O O . CYS A 1 85 ? -5.525 1.022 13.100 1.00 98.50 85 CYS A O 1
ATOM 669 N N . ILE A 1 86 ? -3.322 1.272 12.703 1.00 98.25 86 ILE A N 1
ATOM 670 C CA . ILE A 1 86 ? -2.965 1.542 14.108 1.00 98.25 86 ILE A CA 1
ATOM 671 C C . ILE A 1 86 ? -3.661 2.817 14.599 1.00 98.25 86 ILE A C 1
ATOM 673 O O . ILE A 1 86 ? -4.316 2.793 15.640 1.00 98.25 86 ILE A O 1
ATOM 677 N N . GLU A 1 87 ? -3.569 3.916 13.844 1.00 97.94 87 GLU A N 1
ATOM 678 C CA . GLU A 1 87 ? -4.192 5.197 14.208 1.00 97.94 87 GLU A CA 1
ATOM 679 C C . GLU A 1 87 ? -5.712 5.070 14.408 1.00 97.94 87 GLU A C 1
ATOM 681 O O . GLU A 1 87 ? -6.251 5.575 15.393 1.00 97.94 87 GLU A O 1
ATOM 686 N N . TRP A 1 88 ? -6.413 4.365 13.514 1.00 98.12 88 TRP A N 1
ATOM 687 C CA . TRP A 1 88 ? -7.865 4.178 13.598 1.00 98.12 88 TRP A CA 1
ATOM 688 C C . TRP A 1 88 ? -8.289 3.281 14.761 1.00 98.12 88 TRP A C 1
ATOM 690 O O . TRP A 1 88 ? -9.373 3.468 15.321 1.00 98.12 88 TRP A O 1
ATOM 700 N N . MET A 1 89 ? -7.449 2.316 15.139 1.00 97.75 89 MET A N 1
ATOM 701 C CA . MET A 1 89 ? -7.685 1.484 16.317 1.00 97.75 89 MET A CA 1
ATOM 702 C C . MET A 1 89 ? -7.327 2.195 17.627 1.00 97.75 89 MET A C 1
ATOM 704 O O . MET A 1 89 ? -7.848 1.832 18.685 1.00 97.75 89 MET A O 1
ATOM 708 N N . GLY A 1 90 ? -6.504 3.244 17.568 1.00 96.38 90 GLY A N 1
ATOM 709 C CA . GLY A 1 90 ? -6.021 3.980 18.730 1.00 96.38 90 GLY A CA 1
ATOM 710 C C . GLY A 1 90 ? -5.022 3.154 19.542 1.00 96.38 90 GLY A C 1
ATOM 711 O O . GLY A 1 90 ? -4.295 2.328 18.997 1.00 96.38 90 GLY A O 1
ATOM 712 N N . GLY A 1 91 ? -4.998 3.343 20.866 1.00 96.56 91 GLY A N 1
ATOM 713 C CA . GLY A 1 91 ? -4.016 2.685 21.741 1.00 96.56 91 GLY A CA 1
ATOM 714 C C . GLY A 1 91 ? -3.987 1.157 21.620 1.00 96.56 91 GLY A C 1
ATOM 715 O O . GLY A 1 91 ? -2.909 0.574 21.613 1.00 96.56 91 GLY A O 1
ATOM 716 N N . VAL A 1 92 ? -5.148 0.515 21.434 1.00 96.75 92 VAL A N 1
ATOM 717 C CA . VAL A 1 92 ? -5.234 -0.950 21.272 1.00 96.75 92 VAL A CA 1
ATOM 718 C C . VAL A 1 92 ? -4.625 -1.449 19.960 1.00 96.75 92 VAL A C 1
ATOM 720 O O . VAL A 1 92 ? -4.191 -2.589 19.886 1.00 96.75 92 VAL A O 1
ATOM 723 N N . GLY A 1 93 ? -4.533 -0.596 18.935 1.00 96.44 93 GLY A N 1
ATOM 724 C CA . GLY A 1 93 ? -3.841 -0.930 17.688 1.00 96.44 93 GLY A CA 1
ATOM 725 C C . GLY A 1 93 ? -2.325 -1.049 17.854 1.00 96.44 93 GLY A C 1
ATOM 726 O O . GLY A 1 93 ? -1.669 -1.652 17.011 1.00 96.44 93 GLY A O 1
ATOM 727 N N . TYR A 1 94 ? -1.774 -0.486 18.934 1.00 96.25 94 TYR A N 1
ATOM 728 C CA . TYR A 1 94 ? -0.350 -0.528 19.265 1.00 96.25 94 TYR A CA 1
ATOM 729 C C . TYR A 1 94 ? -0.007 -1.618 20.297 1.00 96.25 94 TYR A C 1
ATOM 731 O O . TYR A 1 94 ? 1.169 -1.879 20.551 1.00 96.25 94 TYR A O 1
ATOM 739 N N . THR A 1 95 ? -1.012 -2.254 20.913 1.00 97.00 95 THR A N 1
ATOM 740 C CA . THR A 1 95 ? -0.789 -3.378 21.831 1.00 97.00 95 THR A CA 1
ATOM 741 C C . THR A 1 95 ? -0.715 -4.698 21.069 1.00 97.00 95 THR A C 1
ATOM 743 O O . THR A 1 95 ? -1.172 -4.818 19.935 1.00 97.00 95 THR A O 1
ATOM 746 N N . LYS A 1 96 ? -0.145 -5.720 21.715 1.00 96.50 96 LYS A N 1
ATOM 747 C CA . LYS A 1 96 ? -0.039 -7.078 21.157 1.00 96.50 96 LYS A CA 1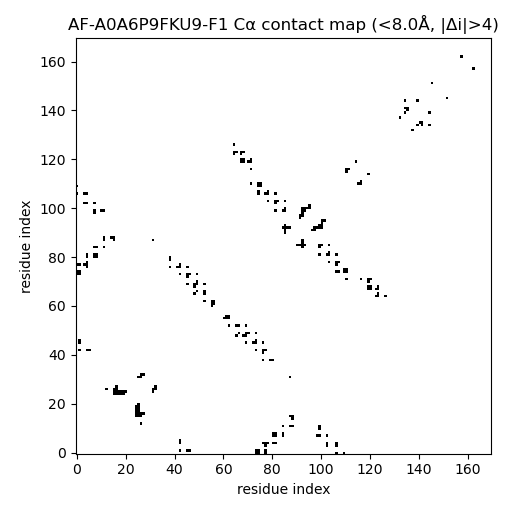
ATOM 748 C C . LYS A 1 96 ? -1.338 -7.884 21.259 1.00 96.50 96 LYS A C 1
ATOM 750 O O . LYS A 1 96 ? -1.370 -9.026 20.812 1.00 96.50 96 LYS A O 1
ATOM 755 N N . ASP A 1 97 ? -2.387 -7.304 21.842 1.00 95.06 97 ASP A N 1
ATOM 756 C CA . ASP A 1 97 ? -3.698 -7.952 21.967 1.00 95.06 97 ASP A CA 1
ATOM 757 C C . ASP A 1 97 ? -4.404 -8.042 20.607 1.00 95.06 97 ASP A C 1
ATOM 759 O O . ASP A 1 97 ? -5.250 -8.908 20.394 1.00 95.06 97 ASP A O 1
ATOM 763 N N . TYR A 1 98 ? -4.026 -7.159 19.676 1.00 94.62 98 TYR A N 1
ATOM 764 C CA . TYR A 1 98 ? -4.532 -7.110 18.312 1.00 94.62 98 TYR A CA 1
ATOM 765 C C . TYR A 1 98 ? -3.378 -7.314 17.318 1.00 94.62 98 TYR A C 1
ATOM 767 O O . TYR A 1 98 ? -2.268 -6.825 17.531 1.00 94.62 98 TYR A O 1
ATOM 775 N N . PRO A 1 99 ? -3.609 -7.987 16.178 1.00 96.12 99 PRO A N 1
ATOM 776 C CA . PRO A 1 99 ? -2.552 -8.302 15.216 1.00 96.12 99 PRO A CA 1
ATOM 777 C C . PRO A 1 99 ? -2.027 -7.080 14.439 1.00 96.12 99 PRO A C 1
ATOM 779 O O . PRO A 1 99 ? -1.055 -7.201 13.695 1.00 96.12 99 PRO A O 1
ATOM 782 N N . VAL A 1 100 ? -2.655 -5.908 14.574 1.00 97.25 100 VAL A N 1
ATOM 783 C CA . VAL A 1 100 ? -2.375 -4.703 13.770 1.00 97.25 100 VAL A CA 1
ATOM 784 C C . VAL A 1 100 ? -0.964 -4.154 13.983 1.00 97.25 100 VAL A C 1
ATOM 786 O O . VAL A 1 100 ? -0.303 -3.798 13.006 1.00 97.25 100 VAL A O 1
ATOM 789 N N . GLU A 1 101 ? -0.439 -4.199 15.210 1.00 97.31 101 GLU A N 1
ATOM 790 C CA . GLU A 1 101 ?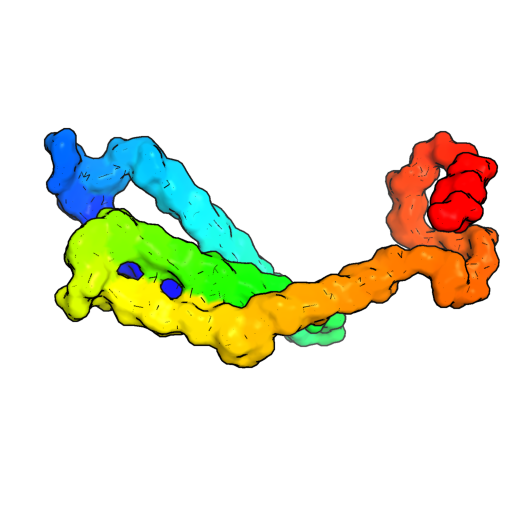 0.957 -3.826 15.486 1.00 97.31 101 GLU A CA 1
ATOM 791 C C . GLU A 1 101 ? 1.944 -4.713 14.709 1.00 97.31 101 GLU A C 1
ATOM 793 O O . GLU A 1 101 ? 2.916 -4.234 14.115 1.00 97.31 101 GLU A O 1
ATOM 798 N N . LYS A 1 102 ? 1.641 -6.017 14.632 1.00 97.62 102 LYS A N 1
ATOM 799 C CA . LYS A 1 102 ? 2.463 -6.991 13.916 1.00 97.62 102 LYS A CA 1
ATOM 800 C C . LYS A 1 102 ? 2.447 -6.708 12.421 1.00 97.62 102 LYS A C 1
ATOM 802 O O . LYS A 1 102 ? 3.511 -6.706 11.810 1.00 97.62 102 LYS A O 1
ATOM 807 N N . TYR A 1 103 ? 1.277 -6.422 11.845 1.00 98.06 103 TYR A N 1
ATOM 808 C CA . TYR A 1 103 ? 1.177 -6.023 10.440 1.00 98.06 103 TYR A CA 1
ATOM 809 C C . TYR A 1 103 ? 2.069 -4.815 10.134 1.00 98.06 103 TYR A C 1
ATOM 811 O O . TYR A 1 103 ? 2.778 -4.831 9.134 1.00 98.06 103 TYR A O 1
ATOM 819 N N . PHE A 1 104 ? 2.095 -3.793 10.992 1.00 97.62 104 PHE A N 1
ATOM 820 C CA . PHE A 1 104 ? 2.956 -2.623 10.791 1.00 97.62 104 PHE A CA 1
ATOM 821 C C . PHE A 1 104 ? 4.451 -2.962 10.835 1.00 97.62 104 PHE A C 1
ATOM 823 O O . PHE A 1 104 ? 5.207 -2.552 9.951 1.00 97.62 104 PHE A O 1
ATOM 830 N N . ARG A 1 105 ? 4.886 -3.762 11.818 1.00 97.69 105 ARG A N 1
ATOM 831 C CA . ARG A 1 105 ? 6.283 -4.225 11.889 1.00 97.69 105 ARG A CA 1
ATOM 832 C C . ARG A 1 105 ? 6.678 -5.015 10.645 1.00 97.69 105 ARG A C 1
ATOM 834 O O . ARG A 1 105 ? 7.728 -4.754 10.060 1.00 97.69 105 ARG A O 1
ATOM 841 N N . ASP A 1 106 ? 5.817 -5.933 10.223 1.00 97.62 106 ASP A N 1
ATOM 842 C CA . ASP A 1 106 ? 6.046 -6.773 9.052 1.00 97.62 106 ASP A CA 1
ATOM 843 C C . ASP A 1 106 ? 5.996 -5.951 7.751 1.00 97.62 106 ASP A C 1
ATOM 845 O O . ASP A 1 106 ? 6.710 -6.256 6.801 1.00 97.62 106 ASP A O 1
ATOM 849 N N . ALA A 1 107 ? 5.206 -4.871 7.692 1.00 97.50 107 ALA A N 1
ATOM 850 C CA . ALA A 1 107 ? 5.132 -4.002 6.520 1.00 97.50 107 ALA A CA 1
ATOM 851 C C . ALA A 1 107 ? 6.456 -3.273 6.247 1.00 97.50 107 ALA A C 1
ATOM 853 O O . ALA A 1 107 ? 6.815 -3.029 5.091 1.00 97.50 107 ALA A O 1
ATOM 854 N N . LYS A 1 108 ? 7.216 -2.943 7.298 1.00 95.38 108 LYS A N 1
ATOM 855 C CA . LYS A 1 108 ? 8.396 -2.086 7.157 1.00 95.38 108 LYS A CA 1
ATOM 856 C C . LYS A 1 108 ? 9.513 -2.715 6.325 1.00 95.38 108 LYS A C 1
ATOM 858 O O . LYS A 1 108 ? 10.247 -1.998 5.644 1.00 95.38 108 LYS A O 1
ATOM 863 N N . ILE A 1 109 ? 9.633 -4.043 6.329 1.00 96.44 109 ILE A N 1
ATOM 864 C CA . ILE A 1 109 ? 10.679 -4.733 5.562 1.00 96.44 109 ILE A CA 1
ATOM 865 C C . ILE A 1 109 ? 10.519 -4.536 4.049 1.00 96.44 109 ILE A C 1
ATOM 867 O O . ILE A 1 109 ? 11.513 -4.521 3.322 1.00 96.44 109 ILE A O 1
ATOM 871 N N . GLY A 1 110 ? 9.290 -4.312 3.568 1.00 95.56 110 GLY A N 1
ATOM 872 C CA . GLY A 1 110 ? 9.001 -4.191 2.139 1.00 95.56 110 GLY A CA 1
ATOM 873 C C . GLY A 1 110 ? 9.670 -2.994 1.466 1.00 95.56 110 GLY A C 1
ATOM 874 O O . GLY A 1 110 ? 9.972 -3.063 0.276 1.00 95.56 110 GLY A O 1
ATOM 875 N N . THR A 1 111 ? 9.959 -1.917 2.203 1.00 96.12 111 THR A N 1
ATOM 876 C CA . THR A 1 111 ? 10.665 -0.741 1.657 1.00 96.12 111 THR A CA 1
ATOM 877 C C . THR A 1 111 ? 12.189 -0.935 1.616 1.00 96.12 111 THR A C 1
ATOM 879 O O . THR A 1 111 ? 12.905 -0.104 1.060 1.00 96.12 111 THR A O 1
ATOM 882 N N . ILE A 1 112 ? 12.706 -2.015 2.216 1.00 96.31 112 ILE A N 1
ATOM 883 C CA . ILE A 1 112 ? 14.142 -2.239 2.452 1.00 96.31 112 ILE A CA 1
ATOM 884 C C . ILE A 1 112 ? 14.659 -3.432 1.642 1.00 96.31 112 ILE A C 1
ATOM 886 O O . ILE A 1 112 ? 15.647 -3.308 0.921 1.00 96.31 112 ILE A O 1
ATOM 890 N N . TYR A 1 113 ? 14.001 -4.584 1.762 1.00 92.19 113 TYR A N 1
ATOM 891 C CA . TYR A 1 113 ? 14.442 -5.829 1.136 1.00 92.19 113 TYR A CA 1
ATOM 892 C C . TYR A 1 113 ? 14.101 -5.875 -0.366 1.00 92.19 113 TYR A C 1
ATOM 894 O O . TYR A 1 113 ? 13.253 -5.107 -0.834 1.00 92.19 113 TYR A O 1
ATOM 902 N N . GLU A 1 114 ? 14.791 -6.744 -1.121 1.00 89.00 114 GLU A N 1
ATOM 903 C CA . GLU A 1 114 ? 14.630 -6.921 -2.582 1.00 89.00 114 GLU A CA 1
ATOM 904 C C . GLU A 1 114 ? 14.731 -5.601 -3.376 1.00 89.00 114 GLU A C 1
ATOM 906 O O . GLU A 1 114 ? 13.953 -5.309 -4.285 1.00 89.00 114 GLU A O 1
ATOM 911 N N . GLY A 1 115 ? 15.706 -4.772 -2.992 1.00 91.75 115 GLY A N 1
ATOM 912 C CA . GLY A 1 115 ? 15.950 -3.445 -3.557 1.00 91.75 115 GLY A CA 1
ATOM 913 C C . GLY A 1 115 ? 15.123 -2.369 -2.859 1.00 91.75 115 GLY A C 1
ATOM 914 O O . GLY A 1 115 ? 13.897 -2.357 -2.952 1.00 91.75 115 GLY A O 1
ATOM 915 N N . THR A 1 116 ? 15.795 -1.444 -2.172 1.00 97.38 116 THR A N 1
ATOM 916 C CA . THR A 1 116 ? 15.154 -0.359 -1.410 1.00 97.38 116 THR A CA 1
ATOM 917 C C . THR A 1 116 ? 14.264 0.526 -2.287 1.00 97.38 116 THR A C 1
ATOM 919 O O . THR A 1 116 ? 14.420 0.542 -3.510 1.00 97.38 116 THR A O 1
ATOM 922 N N . SER A 1 117 ? 13.365 1.312 -1.682 1.00 96.50 117 SER A N 1
ATOM 923 C CA . SER A 1 117 ? 12.507 2.257 -2.420 1.00 96.50 117 SER A CA 1
ATOM 924 C C . SER A 1 117 ? 13.310 3.140 -3.394 1.00 96.50 117 SER A C 1
ATOM 926 O O . SER A 1 117 ? 12.936 3.271 -4.555 1.00 96.50 117 SER A O 1
ATOM 928 N N . ASN A 1 118 ? 14.483 3.637 -2.984 1.00 97.69 118 ASN A N 1
ATOM 929 C CA . ASN A 1 118 ? 15.346 4.457 -3.844 1.00 97.69 118 ASN A CA 1
ATOM 930 C C . ASN A 1 118 ? 15.950 3.671 -5.014 1.00 97.69 118 ASN A C 1
ATOM 932 O O . ASN A 1 118 ? 16.066 4.198 -6.115 1.00 97.69 118 ASN A O 1
ATOM 936 N N . ILE A 1 119 ? 16.315 2.404 -4.802 1.00 98.00 119 ILE A N 1
ATOM 937 C CA . ILE A 1 119 ? 16.822 1.555 -5.885 1.00 98.00 119 ILE A CA 1
ATOM 938 C C . ILE A 1 119 ? 15.727 1.287 -6.919 1.00 98.00 119 ILE A C 1
ATOM 940 O O . ILE A 1 119 ? 15.997 1.355 -8.116 1.00 98.00 119 ILE A O 1
ATOM 944 N N . GLN A 1 120 ? 14.486 1.059 -6.484 1.00 98.19 120 GLN A N 1
ATOM 945 C CA . GLN A 1 120 ? 13.365 0.913 -7.413 1.00 98.19 120 GLN A CA 1
ATOM 946 C C . GLN A 1 120 ? 13.122 2.196 -8.209 1.00 98.19 120 GLN A C 1
ATOM 948 O O . GLN A 1 120 ? 12.970 2.135 -9.427 1.00 98.19 120 GLN A O 1
ATOM 953 N N . LEU A 1 121 ? 13.156 3.358 -7.549 1.00 98.25 121 LEU A N 1
ATOM 954 C CA . LEU A 1 121 ? 13.031 4.659 -8.210 1.00 98.25 121 LEU A CA 1
ATOM 955 C C . LEU A 1 121 ? 14.139 4.891 -9.246 1.00 98.25 121 LEU A C 1
ATOM 957 O O . LEU A 1 121 ? 13.844 5.339 -10.351 1.00 98.25 121 LEU A O 1
ATOM 961 N N . ASN A 1 122 ? 15.386 4.516 -8.944 1.00 98.38 122 ASN A N 1
ATOM 962 C CA . ASN A 1 122 ? 16.493 4.595 -9.902 1.00 98.38 122 ASN A CA 1
ATOM 963 C C . ASN A 1 122 ? 16.242 3.721 -11.140 1.00 98.38 122 ASN A C 1
ATOM 965 O O . ASN A 1 122 ? 16.463 4.167 -12.267 1.00 98.38 122 ASN A O 1
ATOM 969 N N . THR A 1 123 ? 15.757 2.491 -10.949 1.00 98.00 123 THR A N 1
ATOM 970 C CA . THR A 1 123 ? 15.401 1.593 -12.058 1.00 98.00 123 THR A CA 1
ATOM 971 C C . THR A 1 123 ? 14.282 2.189 -12.910 1.00 98.00 123 THR A C 1
ATOM 973 O O . THR A 1 123 ? 14.404 2.245 -14.133 1.00 98.00 123 THR A O 1
ATOM 976 N N . ILE A 1 124 ? 13.226 2.706 -12.278 1.00 98.06 124 ILE A N 1
ATOM 977 C CA . ILE A 1 124 ? 12.109 3.365 -12.969 1.00 98.06 124 ILE A CA 1
ATOM 978 C C . ILE A 1 124 ? 12.619 4.547 -13.800 1.00 98.06 124 ILE A C 1
ATOM 980 O O . ILE A 1 124 ? 12.345 4.615 -14.999 1.00 98.06 124 ILE A O 1
ATOM 984 N N . ALA A 1 125 ? 13.409 5.436 -13.193 1.00 97.75 125 ALA A N 1
ATOM 985 C CA . ALA A 1 125 ? 13.968 6.607 -13.860 1.00 97.75 125 ALA A CA 1
ATOM 986 C C . ALA A 1 125 ? 14.846 6.223 -15.059 1.00 97.75 125 ALA A C 1
ATOM 988 O O . ALA A 1 125 ? 14.711 6.808 -16.132 1.00 97.75 125 ALA A O 1
ATOM 989 N N . LYS A 1 126 ? 15.686 5.190 -14.918 1.00 96.38 126 LYS A N 1
ATOM 990 C CA . LYS A 1 126 ? 16.516 4.664 -16.011 1.00 96.38 126 LYS A CA 1
ATOM 991 C C . LYS A 1 126 ? 15.671 4.199 -17.202 1.00 96.38 126 LYS A C 1
ATOM 993 O O . LYS A 1 126 ? 16.006 4.506 -18.344 1.00 96.38 126 LYS A O 1
ATOM 998 N N . HIS A 1 127 ? 14.585 3.467 -16.953 1.00 95.62 127 HIS A N 1
ATOM 999 C CA . HIS A 1 127 ? 13.706 2.990 -18.022 1.00 95.62 127 HIS A CA 1
ATOM 1000 C C . HIS A 1 127 ? 12.915 4.126 -18.683 1.00 95.62 127 HIS A C 1
ATOM 1002 O O . HIS A 1 127 ? 12.807 4.142 -19.907 1.00 95.62 127 HIS A O 1
ATOM 1008 N N . ILE A 1 128 ? 12.426 5.096 -17.904 1.00 94.50 128 ILE A N 1
ATOM 1009 C CA . ILE A 1 128 ? 11.755 6.291 -18.439 1.00 94.50 128 ILE A CA 1
ATOM 1010 C C . ILE A 1 128 ? 12.723 7.106 -19.308 1.00 94.50 128 ILE A C 1
ATOM 1012 O O . ILE A 1 128 ? 12.373 7.477 -20.424 1.00 94.50 128 ILE A O 1
ATOM 1016 N N . GLY A 1 129 ? 13.959 7.330 -18.852 1.00 92.25 129 GLY A N 1
ATOM 1017 C CA . GLY A 1 129 ? 14.971 8.049 -19.631 1.00 92.25 129 GLY A CA 1
ATOM 1018 C C . GLY A 1 129 ? 15.278 7.383 -20.977 1.00 92.25 129 GLY A C 1
ATOM 1019 O O . GLY A 1 129 ? 15.434 8.066 -21.984 1.00 92.25 129 GLY A O 1
ATOM 1020 N N . ALA A 1 130 ? 15.294 6.048 -21.029 1.00 89.00 130 ALA A N 1
ATOM 1021 C CA . ALA A 1 130 ? 15.467 5.313 -22.282 1.00 89.00 130 ALA A CA 1
ATOM 1022 C C . ALA A 1 130 ? 14.244 5.424 -23.218 1.00 89.00 130 ALA A C 1
ATOM 1024 O O . ALA A 1 130 ? 14.410 5.533 -24.438 1.00 89.00 130 ALA A O 1
ATOM 1025 N N . GLU A 1 131 ? 13.030 5.409 -22.656 1.00 87.94 131 GLU A N 1
ATOM 1026 C CA . GLU A 1 131 ? 11.759 5.519 -23.386 1.00 87.94 131 GLU A CA 1
ATOM 1027 C C . GLU A 1 131 ? 11.585 6.902 -24.032 1.00 87.94 131 GLU A C 1
ATOM 1029 O O . GLU A 1 131 ? 11.236 6.986 -25.210 1.00 87.94 131 GLU A O 1
ATOM 1034 N N . TYR A 1 132 ? 11.920 7.967 -23.297 1.00 84.62 132 TYR A N 1
ATOM 1035 C CA . TYR A 1 132 ? 11.759 9.368 -23.709 1.00 84.62 132 TYR A CA 1
ATOM 1036 C C . TYR A 1 132 ? 13.082 10.057 -24.094 1.00 84.62 132 TYR A C 1
ATOM 1038 O O . TYR A 1 132 ? 13.190 11.279 -24.021 1.00 84.62 132 TYR A O 1
ATOM 1046 N N . CYS A 1 133 ? 14.101 9.289 -24.495 1.00 72.94 133 CYS A N 1
ATOM 1047 C CA . CYS A 1 133 ? 15.416 9.827 -24.853 1.00 72.94 133 CYS A CA 1
ATOM 1048 C C . CYS A 1 133 ? 15.310 10.890 -25.959 1.00 72.94 133 CYS A C 1
ATOM 1050 O O . CYS A 1 133 ? 14.663 10.672 -26.991 1.00 72.94 133 CYS A O 1
ATOM 1052 N N . CYS A 1 134 ? 15.970 12.031 -25.732 1.00 62.50 134 CYS A N 1
ATOM 1053 C CA . CYS A 1 134 ? 16.016 13.130 -26.682 1.00 62.50 134 CYS A CA 1
ATOM 1054 C C . CYS A 1 134 ? 16.627 12.642 -28.006 1.00 62.50 134 CYS A C 1
ATOM 1056 O O . CYS A 1 134 ? 17.707 12.043 -28.010 1.00 62.50 134 CYS A O 1
ATOM 1058 N N . PRO A 1 135 ? 15.993 12.927 -29.151 1.00 58.72 135 PRO A N 1
ATOM 1059 C CA . PRO A 1 135 ? 16.493 12.510 -30.452 1.00 58.72 135 PRO A CA 1
ATOM 1060 C C . PRO A 1 135 ? 17.947 12.862 -30.771 1.00 58.72 135 PRO A C 1
ATOM 1062 O O . PRO A 1 135 ? 18.633 12.102 -31.455 1.00 58.72 135 PRO A O 1
ATOM 1065 N N . ARG A 1 136 ? 18.421 13.994 -30.239 1.00 54.94 136 ARG A N 1
ATOM 1066 C CA . ARG A 1 136 ? 19.792 14.487 -30.403 1.00 54.94 136 ARG A CA 1
ATOM 1067 C C . ARG A 1 136 ? 20.838 13.495 -29.880 1.00 54.94 136 ARG A C 1
ATOM 1069 O O . ARG A 1 136 ? 21.908 13.384 -30.466 1.00 54.94 136 ARG A O 1
ATOM 1076 N N . GLU A 1 137 ? 20.527 12.747 -28.825 1.00 55.16 137 GLU A N 1
ATOM 1077 C CA . GLU A 1 137 ? 21.453 11.795 -28.194 1.00 55.16 137 GLU A CA 1
ATOM 1078 C C . GLU A 1 137 ? 21.522 10.445 -28.925 1.00 55.16 137 GLU A C 1
ATOM 1080 O O . GLU A 1 137 ? 22.480 9.697 -28.752 1.00 55.16 137 GLU A O 1
ATOM 1085 N N . ARG A 1 138 ? 20.546 10.135 -29.792 1.00 53.88 138 ARG A N 1
ATOM 1086 C CA . ARG A 1 138 ? 20.528 8.899 -30.596 1.00 53.88 138 ARG A CA 1
ATOM 1087 C C . ARG A 1 138 ? 21.325 9.001 -31.902 1.00 53.88 138 ARG A C 1
ATOM 1089 O O . ARG A 1 138 ? 21.332 8.045 -32.672 1.00 53.88 138 ARG A O 1
ATOM 1096 N N . GLY A 1 139 ? 21.956 10.147 -32.183 1.00 55.06 139 GLY A N 1
ATOM 1097 C CA . GLY A 1 139 ? 22.656 10.388 -33.453 1.00 55.06 139 GLY A CA 1
ATOM 1098 C C . GLY A 1 139 ? 21.735 10.348 -34.680 1.00 55.06 139 GLY A C 1
ATOM 1099 O O . GLY A 1 139 ? 22.211 10.216 -35.806 1.00 55.06 139 GLY A O 1
ATOM 1100 N N . LEU A 1 140 ? 20.417 10.433 -34.470 1.00 55.50 140 LEU A N 1
ATOM 1101 C CA . LEU A 1 140 ? 19.420 10.438 -35.533 1.00 55.50 140 LEU A CA 1
ATOM 1102 C C . LEU A 1 140 ? 19.316 11.850 -36.103 1.00 55.50 140 LEU A C 1
ATOM 1104 O O . LEU A 1 140 ? 19.214 12.827 -35.357 1.00 55.50 140 LEU A O 1
ATOM 1108 N N . SER A 1 141 ? 19.338 11.962 -37.431 1.00 53.12 141 SER A N 1
ATOM 1109 C CA . SER A 1 141 ? 19.092 13.243 -38.084 1.00 53.12 141 SER A CA 1
ATOM 1110 C C . SER A 1 141 ? 17.673 13.732 -37.748 1.00 53.12 141 SER A C 1
ATOM 1112 O O . SER A 1 141 ? 16.758 12.910 -37.632 1.00 53.12 141 SER A O 1
ATOM 1114 N N . PRO A 1 142 ? 17.454 15.055 -37.614 1.00 55.22 142 PRO A N 1
ATOM 1115 C CA . PRO A 1 142 ? 16.139 15.623 -37.303 1.00 55.22 142 PRO A CA 1
ATOM 1116 C C . PRO A 1 142 ? 15.003 15.115 -38.209 1.00 55.22 142 PRO A C 1
ATOM 1118 O O . PRO A 1 142 ? 13.871 14.948 -37.762 1.00 55.22 142 PRO A O 1
ATOM 1121 N N . TRP A 1 143 ? 15.323 14.792 -39.465 1.00 52.34 143 TRP A N 1
ATOM 1122 C CA . TRP A 1 143 ? 14.388 14.305 -40.479 1.00 52.34 143 TRP A CA 1
ATOM 1123 C C . TRP A 1 143 ? 13.826 12.900 -40.198 1.00 52.34 143 TRP A C 1
ATOM 1125 O O . TRP A 1 143 ? 12.666 12.640 -40.496 1.00 52.34 143 TRP A O 1
ATOM 1135 N N . LEU A 1 144 ? 14.594 12.013 -39.553 1.00 48.91 144 LEU A N 1
ATOM 1136 C CA . LEU A 1 144 ? 14.187 10.628 -39.243 1.00 48.91 144 LEU A CA 1
ATOM 1137 C C . LEU A 1 144 ? 13.152 10.532 -38.102 1.00 48.91 144 LEU A C 1
ATOM 1139 O O . LEU A 1 144 ? 12.552 9.479 -37.875 1.00 48.91 144 LEU A O 1
ATOM 1143 N N . LEU A 1 145 ? 12.938 11.630 -37.374 1.00 50.19 145 LEU A N 1
ATOM 1144 C CA . LEU A 1 145 ? 12.059 11.709 -36.202 1.00 50.19 145 LEU A CA 1
ATOM 1145 C C . LEU A 1 145 ? 10.599 11.971 -36.552 1.00 50.19 145 LEU A C 1
ATOM 1147 O O . LEU A 1 145 ? 9.708 11.587 -35.789 1.00 50.19 145 LEU A O 1
ATOM 1151 N N . VAL A 1 146 ? 10.370 12.595 -37.707 1.00 51.31 146 VAL A N 1
ATOM 1152 C CA . VAL A 1 146 ? 9.035 12.899 -38.228 1.00 51.31 146 VAL A CA 1
ATOM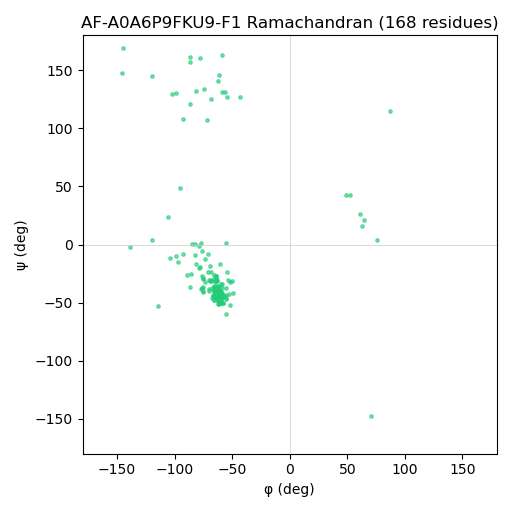 1153 C C . VAL A 1 146 ? 8.320 11.616 -38.673 1.00 51.31 146 VAL A C 1
ATOM 1155 O O . VAL A 1 146 ? 7.110 11.511 -38.518 1.00 51.31 146 VAL A O 1
ATOM 1158 N N . GLU A 1 147 ? 9.058 10.604 -39.138 1.00 43.66 147 GLU A N 1
ATOM 1159 C CA . GLU A 1 147 ? 8.478 9.360 -39.670 1.00 43.66 147 GLU A CA 1
ATOM 1160 C C . GLU A 1 147 ? 8.228 8.256 -38.629 1.00 43.66 147 GLU A C 1
ATOM 1162 O O . GLU A 1 147 ? 7.349 7.424 -38.833 1.00 43.66 147 GLU A O 1
ATOM 1167 N N . ASN A 1 148 ? 8.968 8.217 -37.514 1.00 44.56 148 ASN A N 1
ATOM 1168 C CA . ASN A 1 148 ? 9.001 7.033 -36.633 1.00 44.56 148 ASN A CA 1
ATOM 1169 C C . ASN A 1 148 ? 8.534 7.260 -35.191 1.00 44.56 148 ASN A C 1
ATOM 1171 O O . ASN A 1 148 ? 8.614 6.352 -34.358 1.00 44.56 148 ASN A O 1
ATOM 1175 N N . SER A 1 149 ? 8.057 8.453 -34.850 1.00 44.62 149 SER A N 1
ATOM 1176 C CA . SER A 1 149 ? 7.666 8.746 -33.478 1.00 44.62 149 SER A CA 1
ATOM 1177 C C . SER A 1 149 ? 6.152 8.627 -33.281 1.00 44.62 149 SER A C 1
ATOM 1179 O O . SER A 1 149 ? 5.349 9.281 -33.940 1.00 44.62 149 SER A O 1
ATOM 1181 N N . LYS A 1 150 ? 5.750 7.884 -32.242 1.00 42.97 150 LYS A N 1
ATOM 1182 C CA . LYS A 1 150 ? 4.423 8.002 -31.602 1.00 42.97 150 LYS A CA 1
ATOM 1183 C C . LYS A 1 150 ? 4.106 9.437 -31.112 1.00 42.97 150 LYS A C 1
ATOM 1185 O O . LYS A 1 150 ? 3.046 9.660 -30.538 1.00 42.97 150 LYS A O 1
ATOM 1190 N N . LEU A 1 151 ? 5.010 10.401 -31.325 1.00 42.66 151 LEU A N 1
ATOM 1191 C CA . LEU A 1 151 ? 4.814 11.831 -31.102 1.00 42.66 151 LEU A CA 1
ATOM 1192 C C . LEU A 1 151 ? 3.965 12.509 -32.186 1.00 42.66 151 LEU A C 1
ATOM 1194 O O . LEU A 1 151 ? 3.606 13.666 -31.983 1.00 42.66 151 LEU A O 1
ATOM 1198 N N . SER A 1 152 ? 3.568 11.828 -33.272 1.00 40.09 152 SER A 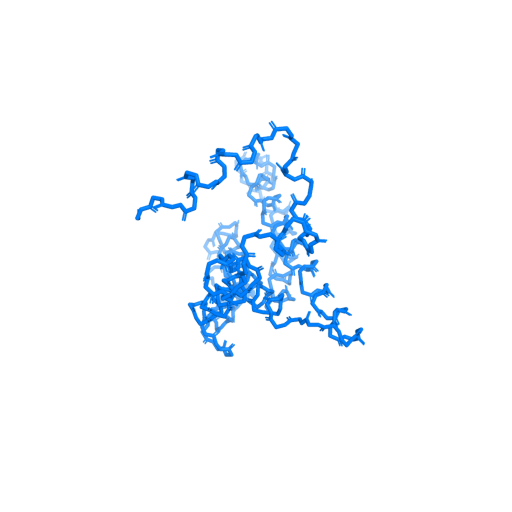N 1
ATOM 1199 C CA . SER A 1 152 ? 2.682 12.439 -34.281 1.00 40.09 152 SER A CA 1
ATOM 1200 C C . SER A 1 152 ? 1.379 12.999 -33.683 1.00 40.09 152 SER A C 1
ATOM 1202 O O . SER A 1 152 ? 0.798 13.920 -34.244 1.00 40.09 152 SER A O 1
ATOM 1204 N N . CYS A 1 153 ? 0.935 12.495 -32.524 1.00 34.41 153 CYS A N 1
ATOM 1205 C CA . CYS A 1 153 ? -0.268 12.969 -31.836 1.00 34.41 153 CYS A CA 1
ATOM 1206 C C . CYS A 1 153 ? -0.085 14.285 -31.054 1.00 34.41 153 CYS A C 1
ATOM 1208 O O . CYS A 1 153 ? -1.079 14.930 -30.739 1.00 34.41 153 CYS A O 1
ATOM 1210 N N . LEU A 1 154 ? 1.149 14.682 -30.712 1.00 39.03 154 LEU A N 1
ATOM 1211 C CA . LEU A 1 154 ? 1.433 15.945 -30.005 1.00 39.03 154 LEU A CA 1
ATOM 1212 C C . LEU A 1 154 ? 1.851 17.074 -30.954 1.00 39.03 154 LEU A C 1
ATOM 1214 O O . LEU A 1 154 ? 1.810 18.238 -30.570 1.00 39.03 154 LEU A O 1
ATOM 1218 N N . VAL A 1 155 ? 2.205 16.747 -32.199 1.00 42.72 155 VAL A N 1
ATOM 1219 C CA . VAL A 1 155 ? 2.544 17.721 -33.247 1.00 42.72 155 VAL A CA 1
ATOM 1220 C C . VAL A 1 155 ? 1.305 18.017 -34.100 1.00 42.72 155 VAL A C 1
ATOM 1222 O O . VAL A 1 155 ? 1.328 17.965 -35.325 1.00 42.72 155 VAL A O 1
ATOM 1225 N N . GLY A 1 156 ? 0.182 18.308 -33.443 1.00 35.97 156 GLY A N 1
ATOM 1226 C CA . GLY A 1 156 ? -0.898 19.044 -34.088 1.00 35.97 156 GLY A CA 1
ATOM 1227 C C . GLY A 1 156 ? -0.446 20.493 -34.250 1.00 35.97 156 GLY A C 1
ATOM 1228 O O . GLY A 1 156 ? -0.334 21.206 -33.260 1.00 35.97 156 GLY A O 1
ATOM 1229 N N . GLU A 1 157 ? -0.134 20.897 -35.482 1.00 39.25 157 GLU A N 1
ATOM 1230 C CA . GLU A 1 157 ? 0.057 22.298 -35.904 1.00 39.25 157 GLU A CA 1
ATOM 1231 C C . GLU A 1 157 ? 1.180 23.110 -35.227 1.00 39.25 157 GLU A C 1
ATOM 1233 O O . GLU A 1 157 ? 1.137 24.340 -35.221 1.00 39.25 157 GLU A O 1
ATOM 1238 N N . VAL A 1 158 ? 2.244 22.482 -34.717 1.00 43.59 158 VAL A N 1
ATOM 1239 C CA . VAL A 1 158 ? 3.441 23.247 -34.322 1.00 43.59 158 VAL A CA 1
ATOM 1240 C C . VAL A 1 158 ? 4.422 23.281 -35.489 1.00 43.59 158 VAL A C 1
ATOM 1242 O O . VAL A 1 158 ? 5.026 22.275 -35.853 1.00 43.59 158 VAL A O 1
ATOM 1245 N N . ASN A 1 159 ? 4.533 24.465 -36.093 1.00 41.16 159 ASN A N 1
ATOM 1246 C CA . ASN A 1 159 ? 5.419 24.808 -37.202 1.00 41.16 159 ASN A CA 1
ATOM 1247 C C . ASN A 1 159 ? 6.832 24.219 -36.988 1.00 41.16 159 ASN A C 1
ATOM 1249 O O . ASN A 1 159 ? 7.438 24.448 -35.940 1.00 41.16 159 ASN A O 1
ATOM 1253 N N . LEU A 1 160 ? 7.365 23.464 -37.963 1.00 45.94 160 LEU A N 1
ATOM 1254 C CA . LEU A 1 160 ? 8.635 22.722 -37.829 1.00 45.94 160 LEU A CA 1
ATOM 1255 C C . LEU A 1 160 ? 9.815 23.610 -37.385 1.00 45.94 160 LEU A C 1
ATOM 1257 O O . LEU A 1 160 ? 10.689 23.150 -36.653 1.00 45.94 160 LEU A O 1
ATOM 1261 N N . HIS A 1 161 ? 9.809 24.895 -37.751 1.00 40.75 161 HIS A N 1
ATOM 1262 C CA . HIS A 1 161 ? 10.825 25.863 -37.324 1.00 40.75 161 HIS A CA 1
ATOM 1263 C C . HIS A 1 161 ? 10.821 26.160 -35.816 1.00 40.75 161 HIS A C 1
ATOM 1265 O O . HIS A 1 161 ? 11.849 26.524 -35.248 1.00 40.75 161 HIS A O 1
ATOM 1271 N N . SER A 1 162 ? 9.685 25.997 -35.137 1.00 44.25 162 SER A N 1
ATOM 1272 C CA . SER A 1 162 ? 9.570 26.218 -33.692 1.00 44.25 162 SER A CA 1
ATOM 1273 C C . SER A 1 162 ? 10.170 25.064 -32.881 1.00 44.25 162 SER A C 1
ATOM 1275 O O . SER A 1 162 ? 10.636 25.271 -31.762 1.00 44.25 162 SER A O 1
ATOM 1277 N N . ILE A 1 163 ? 10.196 23.856 -33.452 1.00 46.59 163 ILE A N 1
ATOM 1278 C CA . ILE A 1 163 ? 10.766 22.657 -32.822 1.00 46.59 163 ILE A CA 1
ATOM 1279 C C . ILE A 1 163 ? 12.298 22.698 -32.876 1.00 46.59 163 ILE A C 1
ATOM 1281 O O . ILE A 1 163 ? 12.950 22.348 -31.892 1.00 46.59 163 ILE A O 1
ATOM 1285 N N . GLU A 1 164 ? 12.880 23.199 -33.973 1.00 39.31 164 GLU A N 1
ATOM 1286 C CA . GLU A 1 164 ? 14.324 23.454 -34.051 1.00 39.31 164 GLU A CA 1
ATOM 1287 C C . GLU A 1 164 ? 14.783 24.369 -32.911 1.00 39.31 164 GLU A C 1
ATOM 1289 O O . GLU A 1 164 ? 15.735 24.033 -32.212 1.00 39.31 164 GLU A O 1
ATOM 1294 N N . ALA A 1 165 ? 14.064 25.465 -32.648 1.00 45.88 165 ALA A N 1
ATOM 1295 C CA . ALA A 1 165 ? 14.412 26.402 -31.580 1.00 45.88 165 ALA A CA 1
ATOM 1296 C C . ALA A 1 165 ? 14.358 25.771 -30.175 1.00 45.88 165 ALA A C 1
ATOM 1298 O O . ALA A 1 165 ? 15.223 26.058 -29.351 1.00 45.88 165 ALA A O 1
ATOM 1299 N N . PHE A 1 166 ? 13.393 24.883 -29.909 1.00 44.34 166 PHE A N 1
ATOM 1300 C CA . PHE A 1 166 ? 13.228 24.248 -28.595 1.00 44.34 166 PHE A CA 1
ATOM 1301 C C . PHE A 1 166 ? 14.266 23.144 -28.323 1.00 44.34 166 PHE A C 1
ATOM 1303 O O . PHE A 1 166 ? 14.636 22.905 -27.177 1.00 44.34 166 PHE A O 1
ATOM 1310 N N . CYS A 1 167 ? 14.770 22.483 -29.370 1.00 40.78 167 CYS A N 1
ATOM 1311 C CA . CYS A 1 167 ? 15.826 21.470 -29.257 1.00 40.78 167 CYS A CA 1
ATOM 1312 C C . CYS A 1 167 ? 17.258 22.023 -29.428 1.00 40.78 167 CYS A C 1
ATOM 1314 O O . CYS A 1 167 ? 18.217 21.267 -29.249 1.00 40.78 167 CYS A O 1
ATOM 1316 N N . LEU A 1 168 ? 17.424 23.295 -29.817 1.00 42.72 168 LEU A N 1
ATOM 1317 C CA . LEU A 1 168 ? 18.726 23.944 -30.053 1.00 42.72 168 LEU A CA 1
ATOM 1318 C C . LEU A 1 168 ? 19.169 24.905 -28.940 1.00 42.72 168 LEU A C 1
ATOM 1320 O O . LEU A 1 168 ? 20.331 25.312 -28.951 1.00 42.72 168 LEU A O 1
ATOM 1324 N N . SER A 1 169 ? 18.304 25.264 -27.991 1.00 34.22 169 SER A N 1
ATOM 1325 C CA . SER A 1 169 ? 18.705 26.041 -26.812 1.00 34.22 169 SER A CA 1
ATOM 1326 C C . SER A 1 169 ? 19.485 25.167 -25.810 1.00 34.22 169 SER A C 1
ATOM 1328 O O . SER A 1 169 ? 19.056 24.035 -25.576 1.00 34.22 169 SER A O 1
ATOM 1330 N N . PRO A 1 170 ? 20.623 25.655 -25.270 1.00 45.44 170 PRO A N 1
ATOM 1331 C CA . PRO A 1 170 ? 21.505 24.903 -24.370 1.00 45.44 170 PRO A CA 1
ATOM 1332 C C . PRO A 1 170 ? 20.853 24.517 -23.040 1.00 45.44 170 PRO A C 1
ATOM 1334 O O . PRO A 1 170 ? 19.942 25.248 -22.585 1.00 45.44 170 PRO A O 1
#

Sequence (170 aa):
MLGLAQGCFDYTIPYMKERMQFGKRIFGFQGLQHQVAHVATQLEAARLLTYDTARLLEAGKPFIKEASMAKYYASEVASLTTSKCIEWMGGVGYTKDYPVEKYFRDAKIGTIYEGTSNIQLNTIAKHIGAEYCCPRERGLSPWLLVENSKLSCLVGEVNLHSIEAFCLSP

Solvent-accessible surface area (backbone atoms only — not comparable to full-atom values): 9323 Å² total; per-residue (Å²): 86,58,69,56,26,49,54,37,48,65,56,40,53,58,50,30,58,68,42,71,53,96,93,38,37,48,55,72,37,66,76,52,42,53,53,50,53,53,49,53,50,50,52,50,51,32,48,51,40,42,51,49,25,51,50,29,52,75,69,73,42,92,32,68,47,46,44,29,49,24,52,38,50,21,15,53,48,16,40,51,43,23,50,50,39,22,63,74,54,38,74,58,17,68,33,88,91,35,70,43,37,54,42,36,62,63,25,55,51,46,44,53,52,97,57,28,47,67,54,25,50,51,51,33,49,54,48,49,49,66,74,68,53,59,58,77,81,72,75,52,58,79,74,64,52,76,80,73,44,92,55,65,80,75,58,71,86,64,59,71,73,60,54,53,56,70,74,66,60,133

Radius of gyration: 23.06 Å; Cα contacts (8 Å, |Δi|>4): 154; chains: 1; bounding box: 45×40×62 Å

Secondary structure (DSSP, 8-state):
-HHHHHHHHHHHHHHHHH-EETTEEGGG-HHHHHHHHHHHHHHHHHHHHHHHHHHHHHTT---HHHHHHHHHHHHHHHHHHHHHHHHHHGGGGGSTTSTHHHHHHHHHGGGTSSS-HHHHHHHHHHHHHHHT--GGGGT--TTHHHHH-GGGGT-SS--HHHHHHHHH--

Organism: Zalophus californianus (NCBI:txid9704)

InterPro domains:
  IPR006089 Acyl-CoA dehydrogenase, conserved site [PS00073] (87-106)
  IPR009075 Acyl-CoA dehydrogenase/oxidase, C-terminal [PF00441] (1-128)
  IPR036250 Acyl-CoA dehydrogenase-like, C-terminal [SSF47203] (2-129)

Foldseek 3Di:
DLVLLVVLLVQLVVVQQPDDDPHHRNCPDPVLVVVNVVLVVLSVVLVCLVVVLVVCVVVVHDRLLSVLVSLLSSLVSQLVSLVSSLVSNDPVCCDPVDCSVVSNVVSNCSCPPPAHSVRSVVSNVVVVCVVPPDPVVVVDDPVVDCPDDPCPVVPPPDDPVVVCVVSVDD